Protein AF-A0A392QQ20-F1 (afdb_monomer_lite)

Secondary structure (DSSP, 8-state):
--GGGSEEEEEEEEP--GGG-EEEEEEEEEEE-STT-EEEEEEEEEEEP-----HHHHHHHH-TT--SEEEEEE---SS-HHHHHHHHHHHHTTTTTTEEEEEEETTEEEEEESSHHHHHHHHHHHHHHS--------------S--

Radius of gyration: 27.23 Å; chains: 1; bounding box: 50×36×75 Å

Sequence (147 aa):
MNINKVKLVNAEFIWTEPHSKRVKVKVSVQKEVYNGAILEQSYLVEYVQQDHMCESCSRVAANPDQWVAAVQLRQHVSHRRTFYYLEQLILRHGAAARAVRIKQMDHGIDFYFSNRSHGNKFVEFIGKVAPVKSRSDKQLVSHDSKS

InterPro domains:
  IPR007064 Nmd3, N-terminal [PF04981] (4-146)
  IPR039768 Ribosomal export protein Nmd3 [PTHR12746] (3-147)

Structure (mmCIF, N/CA/C/O backbone):
data_AF-A0A392QQ20-F1
#
_entry.id   AF-A0A392QQ20-F1
#
loop_
_atom_site.group_PDB
_atom_site.id
_atom_site.type_symbol
_atom_site.label_atom_id
_atom_site.label_alt_id
_atom_site.label_comp_id
_atom_site.label_asym_id
_atom_site.label_entity_id
_atom_site.label_seq_id
_atom_site.pdbx_PDB_ins_code
_atom_site.Cartn_x
_atom_site.Cartn_y
_atom_site.Cartn_z
_atom_site.occupancy
_atom_site.B_iso_or_equiv
_atom_site.auth_seq_id
_atom_site.auth_comp_id
_atom_site.auth_asym_id
_atom_site.auth_atom_id
_atom_site.pdbx_PDB_model_num
ATOM 1 N N . MET A 1 1 ? -10.522 -1.863 33.956 1.00 47.41 1 MET A N 1
ATOM 2 C CA . MET A 1 1 ? -11.517 -2.897 34.318 1.00 47.41 1 MET A CA 1
ATOM 3 C C . MET A 1 1 ? -10.992 -4.238 33.837 1.00 47.41 1 MET A C 1
ATOM 5 O O . MET A 1 1 ? -10.695 -4.360 32.659 1.00 47.41 1 MET A O 1
ATOM 9 N N . ASN A 1 2 ? -10.783 -5.202 34.733 1.00 47.47 2 ASN A N 1
ATOM 10 C CA . ASN A 1 2 ? -10.250 -6.512 34.357 1.00 47.47 2 ASN A CA 1
ATOM 11 C C . ASN A 1 2 ? -11.409 -7.377 33.818 1.00 47.47 2 ASN A C 1
ATOM 13 O O . ASN A 1 2 ? -12.138 -7.983 34.603 1.00 47.47 2 ASN A O 1
ATOM 17 N N . ILE A 1 3 ? -11.626 -7.353 32.496 1.00 61.50 3 ILE A N 1
ATOM 18 C CA . ILE A 1 3 ? -12.765 -7.992 31.797 1.00 61.50 3 ILE A CA 1
ATOM 19 C C . ILE A 1 3 ? -12.821 -9.509 32.044 1.00 61.50 3 ILE A C 1
ATOM 21 O O . ILE A 1 3 ? -13.896 -10.094 32.037 1.00 61.50 3 ILE A O 1
ATOM 25 N N . ASN A 1 4 ? -11.697 -10.134 32.400 1.00 64.69 4 ASN A N 1
ATOM 26 C CA . ASN A 1 4 ? -11.600 -11.579 32.634 1.00 64.69 4 ASN A CA 1
ATOM 27 C C . ASN A 1 4 ? -12.418 -12.108 33.832 1.00 64.69 4 ASN A C 1
ATOM 29 O O . ASN A 1 4 ? -12.460 -13.314 34.041 1.00 64.69 4 ASN A O 1
ATOM 33 N N . LYS A 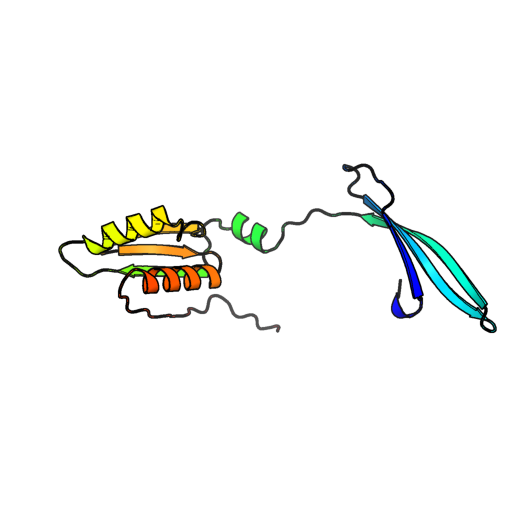1 5 ? -13.045 -11.241 34.641 1.00 74.88 5 LYS A N 1
ATOM 34 C CA . LYS A 1 5 ? -13.850 -11.639 35.815 1.00 74.88 5 LYS A CA 1
ATOM 35 C C . LYS A 1 5 ? -15.364 -11.507 35.619 1.00 74.88 5 LYS A C 1
ATOM 37 O O . LYS A 1 5 ? -16.107 -11.755 36.568 1.00 74.88 5 LYS A O 1
ATOM 42 N N . VAL A 1 6 ? -15.824 -11.041 34.457 1.00 80.62 6 VAL A N 1
ATOM 43 C CA . VAL A 1 6 ? -17.228 -10.663 34.242 1.00 80.62 6 VAL A CA 1
ATOM 44 C C . VAL A 1 6 ? -17.663 -11.075 32.839 1.00 80.62 6 VAL A C 1
ATOM 46 O O . VAL A 1 6 ? -16.911 -10.890 31.885 1.00 80.62 6 VAL A O 1
ATOM 49 N N . LYS A 1 7 ? -18.869 -11.630 32.695 1.00 85.69 7 LYS A N 1
ATOM 50 C CA . LYS A 1 7 ? -19.407 -12.016 31.388 1.00 85.69 7 LYS A CA 1
ATOM 51 C C . LYS A 1 7 ? -19.995 -10.782 30.711 1.00 85.69 7 LYS A C 1
ATOM 53 O O . LYS A 1 7 ? -20.881 -10.139 31.263 1.00 85.69 7 LYS A O 1
ATOM 58 N N . LEU A 1 8 ? -19.513 -10.438 29.523 1.00 87.94 8 LEU A N 1
ATOM 59 C CA . LEU A 1 8 ? -20.104 -9.369 28.719 1.00 87.94 8 LEU A CA 1
ATOM 60 C C . LEU A 1 8 ? -21.385 -9.888 28.050 1.00 87.94 8 LEU A C 1
ATOM 62 O O . LEU A 1 8 ? -21.355 -10.939 27.413 1.00 87.94 8 LEU A O 1
ATOM 66 N N . VAL A 1 9 ? -22.498 -9.176 28.225 1.00 90.44 9 VAL A N 1
ATOM 67 C CA . VAL A 1 9 ? -23.815 -9.552 27.677 1.00 90.44 9 VAL A CA 1
ATOM 68 C C . VAL A 1 9 ? -24.106 -8.773 26.411 1.00 90.44 9 VAL A C 1
ATOM 70 O O . VAL A 1 9 ? -24.499 -9.346 25.402 1.00 90.44 9 VAL A O 1
ATOM 73 N N . ASN A 1 10 ? -23.918 -7.457 26.483 1.00 90.56 10 ASN A N 1
ATOM 74 C CA . ASN A 1 10 ? -24.250 -6.542 25.407 1.00 90.56 10 ASN A CA 1
ATOM 75 C C . ASN A 1 10 ? -23.307 -5.334 25.439 1.00 90.56 10 ASN A C 1
ATOM 77 O O . ASN A 1 10 ? -22.819 -4.936 26.501 1.00 90.56 10 ASN A O 1
ATOM 81 N N . ALA A 1 11 ? -23.055 -4.757 24.271 1.00 93.06 11 ALA A N 1
ATOM 82 C CA . ALA A 1 11 ? -22.322 -3.516 24.107 1.00 93.06 11 ALA A CA 1
ATOM 83 C C . ALA A 1 11 ? -22.957 -2.713 22.969 1.00 93.06 11 ALA A C 1
ATOM 85 O O . ALA A 1 11 ? -22.975 -3.157 21.823 1.00 93.06 11 ALA A O 1
ATOM 86 N N . GLU A 1 12 ? -23.455 -1.522 23.287 1.00 94.25 12 GLU A N 1
ATOM 87 C CA . GLU A 1 12 ? -24.149 -0.653 22.338 1.00 94.25 12 GLU A CA 1
ATOM 88 C C . GLU A 1 12 ? -23.473 0.714 22.282 1.00 94.25 12 GLU A C 1
ATOM 90 O O . GLU A 1 12 ? -23.109 1.295 23.309 1.00 94.25 12 GLU A O 1
ATOM 95 N N . PHE A 1 13 ? -23.319 1.248 21.072 1.00 94.56 13 PHE A N 1
ATOM 96 C CA . PHE A 1 13 ? -22.864 2.619 20.888 1.00 94.56 13 PHE A CA 1
ATOM 97 C C . PHE A 1 13 ? -24.006 3.580 21.196 1.00 94.56 13 PHE A C 1
ATOM 99 O O . PHE A 1 13 ? -25.099 3.470 20.644 1.00 94.56 13 PHE A O 1
ATOM 106 N N . ILE A 1 14 ? -23.732 4.548 22.063 1.00 94.12 14 ILE A N 1
ATOM 107 C CA . ILE A 1 14 ? -24.626 5.678 22.287 1.00 94.12 14 ILE A CA 1
ATOM 108 C C . ILE A 1 14 ? -24.194 6.779 21.329 1.00 94.12 14 ILE A C 1
ATOM 110 O O . ILE A 1 14 ? -23.006 7.095 21.250 1.00 94.12 14 ILE A O 1
ATOM 114 N N . TRP A 1 15 ? -25.159 7.372 20.624 1.00 93.25 15 TRP A N 1
ATOM 115 C CA . TRP A 1 15 ? -24.886 8.504 19.749 1.00 93.25 15 TRP A CA 1
ATOM 116 C C . TRP A 1 15 ? -24.181 9.622 20.526 1.00 93.25 15 TRP A C 1
ATOM 118 O O . TRP A 1 15 ? -24.626 10.056 21.593 1.00 93.25 15 TRP A O 1
ATOM 128 N N . THR A 1 16 ? -23.059 10.071 19.982 1.00 92.00 16 THR A N 1
ATOM 129 C CA . THR A 1 16 ? -22.303 11.224 20.451 1.00 92.00 16 THR A CA 1
ATOM 130 C C . THR A 1 16 ? -22.114 12.191 19.296 1.00 92.00 16 THR A C 1
ATOM 132 O O . THR A 1 16 ? -22.076 11.796 18.131 1.00 92.00 16 THR A O 1
ATOM 135 N N . GLU A 1 17 ? -21.987 13.474 19.621 1.00 90.50 17 GLU A N 1
ATOM 136 C CA . GLU A 1 17 ? -21.719 14.512 18.631 1.00 90.50 17 GLU A CA 1
ATOM 137 C C . GLU A 1 17 ? -20.400 14.204 17.885 1.00 90.50 17 GLU A C 1
ATOM 139 O O . GLU A 1 17 ? -19.373 14.026 18.556 1.00 90.50 17 GLU A O 1
ATOM 144 N N . PRO A 1 18 ? -20.363 14.185 16.537 1.00 83.69 18 PRO A N 1
ATOM 145 C CA . PRO A 1 18 ? -19.172 13.810 15.761 1.00 83.69 18 PRO A CA 1
ATOM 146 C C . PRO A 1 18 ? -17.903 14.606 16.103 1.00 83.69 18 PRO A C 1
ATOM 148 O O . PRO A 1 18 ? -16.795 14.076 16.064 1.00 83.69 18 PRO A O 1
ATOM 151 N N . HIS A 1 19 ? -18.054 15.872 16.497 1.00 87.06 19 HIS A N 1
ATOM 152 C CA . HIS A 1 19 ? -16.939 16.770 16.818 1.00 87.06 19 HIS A CA 1
ATOM 153 C C . HIS A 1 19 ? -16.439 16.646 18.263 1.00 87.06 19 HIS A C 1
ATOM 155 O O . HIS A 1 19 ? -15.415 17.228 18.616 1.00 87.06 19 HIS A O 1
ATOM 161 N N . SER A 1 20 ? -17.137 15.888 19.112 1.00 89.12 20 SER A N 1
ATOM 162 C CA . SER A 1 20 ? -16.797 15.766 20.535 1.00 89.12 20 SER A CA 1
ATOM 163 C C . SER A 1 20 ? -15.524 14.958 20.798 1.00 89.12 20 SER A C 1
ATOM 165 O O . SER A 1 20 ? -15.017 14.989 21.921 1.00 89.12 20 SER A O 1
ATOM 167 N N . LYS A 1 21 ? -15.020 14.226 19.787 1.00 90.50 21 LYS A N 1
ATOM 168 C CA . LYS A 1 21 ? -13.920 13.249 19.906 1.00 90.50 21 LYS A CA 1
ATOM 169 C C . LYS A 1 21 ? -14.129 12.280 21.075 1.00 90.50 21 LYS A C 1
ATOM 171 O O . LYS A 1 21 ? -13.181 11.858 21.735 1.00 90.50 21 LYS A O 1
ATOM 176 N N . ARG A 1 22 ? -15.389 11.959 21.368 1.00 92.62 22 ARG A N 1
ATOM 177 C CA . ARG A 1 22 ? -15.799 11.086 22.466 1.00 92.62 22 ARG A CA 1
ATOM 178 C C . ARG A 1 22 ? -16.702 9.999 21.916 1.00 92.62 22 ARG A C 1
ATOM 180 O O . ARG A 1 22 ? -17.675 10.286 21.223 1.00 92.62 22 ARG A O 1
ATOM 187 N N . VAL A 1 23 ? -16.396 8.755 22.254 1.00 94.00 23 VAL A N 1
ATOM 188 C CA . VAL A 1 23 ? -17.216 7.592 21.909 1.00 94.00 23 VAL A CA 1
ATOM 189 C C . VAL A 1 23 ? -17.789 7.037 23.203 1.00 94.00 23 VAL A C 1
ATOM 191 O O . VAL A 1 23 ? -17.041 6.623 24.088 1.00 94.00 23 VAL A O 1
ATOM 194 N N . LYS A 1 24 ? -19.117 7.052 23.333 1.00 94.62 24 LYS A N 1
ATOM 195 C CA . LYS A 1 24 ? -19.809 6.493 24.497 1.00 94.62 24 LYS A CA 1
ATOM 196 C C . LYS A 1 24 ? -20.316 5.098 24.161 1.00 94.62 24 LYS A C 1
ATOM 198 O O . LYS A 1 24 ? -21.032 4.913 23.180 1.00 94.62 24 LYS A O 1
ATOM 203 N N . VAL A 1 25 ? -19.960 4.127 24.992 1.00 95.00 25 VAL A N 1
ATOM 204 C CA . VAL A 1 25 ? -20.395 2.735 24.860 1.00 95.00 25 VAL A CA 1
ATOM 205 C C . VAL A 1 25 ? -21.141 2.339 26.123 1.00 95.00 25 VAL A C 1
ATOM 207 O O . VAL A 1 25 ? -20.604 2.431 27.228 1.00 95.00 25 VAL A O 1
ATOM 210 N N . LYS A 1 26 ? -22.385 1.892 25.966 1.00 94.94 26 LYS A N 1
ATOM 211 C CA . LYS A 1 26 ? -23.141 1.249 27.036 1.00 94.94 26 LYS A CA 1
ATOM 212 C C . LYS A 1 26 ? -22.768 -0.224 27.056 1.00 94.94 26 LYS A C 1
ATOM 214 O O . LYS A 1 26 ? -23.083 -0.950 26.120 1.00 94.94 26 LYS A O 1
ATOM 219 N N . VAL A 1 27 ? -22.096 -0.656 28.112 1.00 93.19 27 VAL A N 1
ATOM 220 C CA . VAL A 1 27 ? -21.677 -2.046 28.294 1.00 93.19 27 VAL A CA 1
ATOM 221 C C . VAL A 1 27 ? -22.534 -2.679 29.380 1.00 93.19 27 VAL A C 1
ATOM 223 O O . VAL A 1 27 ? -22.535 -2.208 30.516 1.00 93.19 27 VAL A O 1
ATOM 226 N N . SER A 1 28 ? -23.245 -3.750 29.041 1.00 92.25 28 SER A N 1
ATOM 227 C CA . SER A 1 28 ? -23.999 -4.571 29.989 1.00 92.25 28 SER A CA 1
ATOM 228 C C . SER A 1 28 ? -23.187 -5.810 30.347 1.00 92.25 28 SER A C 1
ATOM 230 O O . SER A 1 28 ? -22.795 -6.590 29.474 1.00 92.25 28 SER A O 1
ATOM 232 N N . VAL A 1 29 ? -22.916 -5.983 31.637 1.00 91.19 29 VAL A N 1
ATOM 233 C CA . VAL A 1 29 ? -22.119 -7.086 32.174 1.00 91.19 29 VAL A CA 1
ATOM 234 C C . VAL A 1 29 ? -22.939 -7.917 33.151 1.00 91.19 29 VAL A C 1
ATOM 236 O O . VAL A 1 29 ? -23.697 -7.379 33.953 1.00 91.19 29 VAL A O 1
ATOM 239 N N . GLN A 1 30 ? -22.753 -9.231 33.096 1.00 89.00 30 GLN A N 1
ATOM 240 C CA . GLN A 1 30 ? -23.325 -10.206 34.012 1.00 89.00 30 GLN A CA 1
ATOM 241 C C . GLN A 1 30 ? -22.234 -10.781 34.909 1.00 89.00 30 GLN A C 1
ATOM 243 O O . GLN A 1 30 ? -21.188 -11.241 34.437 1.00 89.00 30 GLN A O 1
ATOM 248 N N . LYS A 1 31 ? -22.496 -10.794 36.214 1.00 86.50 31 LYS A N 1
ATOM 249 C CA . LYS A 1 31 ? -21.639 -11.448 37.199 1.00 86.50 31 LYS A CA 1
ATOM 250 C C . LYS A 1 31 ? -22.470 -12.330 38.116 1.00 86.50 31 LYS A C 1
ATOM 252 O O . LYS A 1 31 ? -23.512 -11.908 38.607 1.00 86.50 31 LYS A O 1
ATOM 257 N N . GLU A 1 32 ? -21.974 -13.531 38.376 1.00 82.75 32 GLU A N 1
ATOM 258 C CA . GLU A 1 32 ? -22.494 -14.363 39.454 1.00 82.75 32 GLU A CA 1
ATOM 259 C C . GLU A 1 32 ? -22.022 -13.795 40.796 1.00 82.75 32 GLU A C 1
ATOM 261 O O . GLU A 1 32 ? -20.835 -13.492 40.969 1.00 82.75 32 GLU A O 1
ATOM 266 N N . VAL A 1 33 ? -22.960 -13.571 41.716 1.00 81.88 33 VAL A N 1
ATOM 267 C CA . VAL A 1 33 ? -22.678 -12.860 42.970 1.00 81.88 33 VAL A CA 1
ATOM 268 C C . VAL A 1 33 ? -22.635 -13.823 44.153 1.00 81.88 33 VAL A C 1
ATOM 270 O O . VAL A 1 33 ? -21.570 -14.032 44.728 1.00 81.88 33 VAL A O 1
ATOM 273 N N . TYR A 1 34 ? -23.777 -14.404 44.525 1.00 77.06 34 TYR A N 1
ATOM 274 C CA . TYR A 1 34 ? -23.905 -15.305 45.670 1.00 77.06 34 TYR A CA 1
ATOM 275 C C . TYR A 1 34 ? -24.995 -16.347 45.390 1.00 77.06 34 TYR A C 1
ATOM 277 O O . TYR A 1 34 ? -26.037 -16.000 44.837 1.00 77.06 34 TYR A O 1
ATOM 285 N N . ASN A 1 35 ? -24.757 -17.611 45.757 1.00 75.25 35 ASN A N 1
ATOM 286 C CA . ASN A 1 35 ? -25.696 -18.734 45.597 1.00 75.25 35 ASN A CA 1
ATOM 287 C C . ASN A 1 35 ? -26.317 -18.879 44.188 1.00 75.25 35 ASN A C 1
ATOM 289 O O . ASN A 1 35 ? -27.518 -19.109 44.067 1.00 75.25 35 ASN A O 1
ATOM 293 N N . GLY A 1 36 ? -25.535 -18.720 43.113 1.00 76.00 36 GLY A N 1
ATOM 294 C CA . GLY A 1 36 ? -26.046 -18.872 41.742 1.00 76.00 36 GLY A CA 1
ATOM 295 C C . GLY A 1 36 ? -26.867 -17.691 41.212 1.00 76.00 36 GLY A C 1
ATOM 296 O O . GLY A 1 36 ? -27.344 -17.743 40.080 1.00 76.00 36 GLY A O 1
ATOM 297 N N . ALA A 1 37 ? -27.035 -16.610 41.986 1.00 81.00 37 ALA A N 1
ATOM 298 C CA . ALA A 1 37 ? -27.719 -15.410 41.515 1.00 81.00 37 ALA A CA 1
ATOM 299 C C . ALA A 1 37 ? -26.849 -14.650 40.498 1.00 81.00 37 ALA A C 1
ATOM 301 O O . ALA A 1 37 ? -25.743 -14.196 40.816 1.00 81.00 37 ALA A O 1
ATOM 302 N N . ILE A 1 38 ? -27.370 -14.498 39.278 1.00 84.25 38 ILE A N 1
ATOM 303 C CA . ILE A 1 38 ? -26.739 -13.754 38.183 1.00 84.25 38 ILE A CA 1
ATOM 304 C C . ILE A 1 38 ? -27.266 -12.320 38.212 1.00 84.25 38 ILE A C 1
ATOM 306 O O . ILE A 1 38 ? -28.469 -12.096 38.090 1.00 84.25 38 ILE A O 1
ATOM 310 N N . LEU A 1 39 ? -26.365 -11.350 38.357 1.00 86.75 39 LEU A N 1
ATOM 311 C CA . LEU A 1 39 ? -26.702 -9.931 38.353 1.00 86.75 39 LEU A CA 1
ATOM 312 C C . LEU A 1 39 ? -26.206 -9.281 37.065 1.00 86.75 39 LEU A C 1
ATOM 314 O O . LEU A 1 39 ? -25.029 -9.401 36.722 1.00 86.75 39 LEU A O 1
ATOM 318 N N . GLU A 1 40 ? -27.106 -8.582 36.375 1.00 88.56 40 GLU A N 1
ATOM 319 C CA . GLU A 1 40 ? -26.802 -7.802 35.177 1.00 88.56 40 GLU A CA 1
ATOM 320 C C . GLU A 1 40 ? -26.770 -6.303 35.497 1.00 88.56 40 GLU A C 1
ATOM 322 O O . GLU A 1 40 ? -27.696 -5.763 36.102 1.00 88.56 40 GLU A O 1
ATOM 327 N N . GLN A 1 41 ? -25.695 -5.626 35.095 1.00 88.25 41 GLN A N 1
ATOM 328 C CA . GLN A 1 41 ? -25.500 -4.189 35.279 1.00 88.25 41 GLN A CA 1
ATOM 329 C C . GLN A 1 41 ? -25.032 -3.534 33.985 1.00 88.25 41 GLN A C 1
ATOM 331 O O . GLN A 1 41 ? -24.112 -4.019 33.328 1.00 88.25 41 GLN A O 1
ATOM 336 N N . SER A 1 42 ? -25.635 -2.393 33.652 1.00 90.94 42 SER A N 1
ATOM 337 C CA . SER A 1 42 ? -25.201 -1.551 32.539 1.00 90.94 42 SER A CA 1
ATOM 338 C C . SER A 1 42 ? -24.346 -0.390 33.032 1.00 90.94 42 SER A C 1
ATOM 340 O O . SER A 1 42 ? -24.754 0.362 33.915 1.00 90.94 42 SER A O 1
ATOM 342 N N . TYR A 1 43 ? -23.196 -0.197 32.396 1.00 90.56 43 TYR A N 1
ATOM 343 C CA . TYR A 1 43 ? -22.289 0.920 32.628 1.00 90.56 43 TYR A CA 1
ATOM 344 C C . TYR A 1 43 ? -22.112 1.734 31.355 1.00 90.56 43 TYR A C 1
ATOM 346 O O . TYR A 1 43 ? -22.057 1.182 30.257 1.00 90.56 43 TYR A O 1
ATOM 354 N N . LEU A 1 44 ? -21.981 3.050 31.503 1.00 91.56 44 LEU A N 1
ATOM 355 C CA . LEU A 1 44 ? -21.624 3.936 30.404 1.00 91.56 44 LEU A CA 1
ATOM 356 C C . LEU A 1 44 ? -20.118 4.196 30.460 1.00 91.56 44 LEU A C 1
ATOM 358 O O . LEU A 1 44 ? -19.623 4.808 31.404 1.00 91.56 44 LEU A O 1
ATOM 362 N N . VAL A 1 45 ? -19.397 3.706 29.456 1.00 92.75 45 VAL A N 1
ATOM 363 C CA . VAL A 1 45 ? -17.959 3.920 29.289 1.00 92.75 45 VAL A CA 1
ATOM 364 C C . VAL A 1 45 ? -17.755 5.022 28.261 1.00 92.75 45 VAL A C 1
ATOM 366 O O . VAL A 1 45 ? -18.299 4.962 27.160 1.00 92.75 45 VAL A O 1
ATOM 369 N N . GLU A 1 46 ? -16.970 6.030 28.619 1.00 92.44 46 GLU A N 1
ATOM 370 C CA . GLU A 1 46 ? -16.595 7.114 27.719 1.00 92.44 46 GLU A CA 1
ATOM 371 C C . GLU A 1 46 ? -15.138 6.951 27.284 1.00 92.44 46 GLU A C 1
ATOM 373 O O . GLU A 1 46 ? -14.224 6.952 28.107 1.00 92.44 46 GLU A O 1
ATOM 378 N N . TYR A 1 47 ? -14.930 6.820 25.977 1.00 92.75 47 TYR A N 1
ATOM 379 C CA . TYR A 1 47 ? -13.615 6.807 25.354 1.00 92.75 47 TYR A CA 1
ATOM 380 C C . TYR A 1 47 ? -13.309 8.184 24.778 1.00 92.75 47 TYR A C 1
ATOM 382 O O . TYR A 1 47 ? -14.124 8.748 24.048 1.00 92.75 47 TYR A O 1
ATOM 390 N N . VAL A 1 48 ? -12.121 8.707 25.076 1.00 92.44 48 VAL A N 1
ATOM 391 C CA . VAL A 1 48 ? -11.608 9.945 24.480 1.00 92.44 48 VAL A CA 1
ATOM 392 C C . VAL A 1 48 ? -10.705 9.576 23.312 1.00 92.44 48 VAL A C 1
ATOM 394 O O . VAL A 1 48 ? -9.729 8.846 23.481 1.00 92.44 48 VAL A O 1
ATOM 397 N N . GLN A 1 49 ? -11.031 10.080 22.128 1.00 91.94 49 GLN A N 1
ATOM 398 C CA . GLN A 1 49 ? -10.219 9.917 20.935 1.00 91.94 49 GLN A CA 1
ATOM 399 C C . GLN A 1 49 ? -9.124 10.986 20.912 1.00 91.94 49 GLN A C 1
ATOM 401 O O . GLN A 1 49 ? -9.399 12.185 20.985 1.00 91.94 49 GLN A O 1
ATOM 406 N N . GLN A 1 50 ? -7.876 10.539 20.789 1.00 90.94 50 GLN A N 1
ATOM 407 C CA . GLN A 1 50 ? -6.718 11.397 20.565 1.00 90.94 50 GLN A CA 1
ATOM 408 C C . GLN A 1 50 ? -6.194 11.167 19.152 1.00 90.94 50 GLN A C 1
ATOM 410 O O . GLN A 1 50 ? -5.987 10.026 18.736 1.00 90.94 50 GLN A O 1
ATOM 415 N N . ASP A 1 51 ? -5.985 12.256 18.419 1.00 89.62 51 ASP A N 1
ATOM 416 C CA . ASP A 1 51 ? -5.432 12.181 17.074 1.00 89.62 51 ASP A CA 1
ATOM 417 C C . ASP A 1 51 ? -3.919 12.009 17.164 1.00 89.62 51 ASP A C 1
ATOM 419 O O . ASP A 1 51 ? -3.213 12.829 17.751 1.00 89.62 51 ASP A O 1
ATOM 423 N N . HIS A 1 52 ? -3.420 10.946 16.547 1.00 88.94 52 HIS A N 1
ATOM 424 C CA . HIS A 1 52 ? -1.996 10.685 16.415 1.00 88.94 52 HIS A CA 1
ATOM 425 C C . HIS A 1 52 ? -1.679 10.330 14.967 1.00 88.94 52 HIS A C 1
ATOM 427 O O . HIS A 1 52 ? -2.466 9.670 14.285 1.00 88.94 52 HIS A O 1
ATOM 433 N N . MET A 1 53 ? -0.502 10.741 14.494 1.00 88.62 53 MET A N 1
ATOM 434 C CA . MET A 1 53 ? 0.012 10.230 13.228 1.00 88.62 53 MET A CA 1
ATOM 435 C C . MET A 1 53 ? 0.432 8.777 13.417 1.00 88.62 53 MET A C 1
ATOM 437 O O . MET A 1 53 ? 1.208 8.464 14.320 1.00 88.62 53 MET A O 1
ATOM 441 N N . CYS A 1 54 ? -0.031 7.893 12.538 1.00 87.38 54 CYS A N 1
ATOM 442 C CA . CYS A 1 54 ? 0.530 6.552 12.484 1.00 87.38 54 CYS A CA 1
ATOM 443 C C . CYS A 1 54 ? 1.992 6.609 12.013 1.00 87.38 54 CYS A C 1
ATOM 445 O O . CYS A 1 54 ? 2.408 7.534 11.306 1.00 87.38 54 CYS A O 1
ATOM 447 N N . GLU A 1 55 ? 2.774 5.598 12.382 1.00 81.06 55 GLU A N 1
ATOM 448 C CA . GLU A 1 55 ? 4.209 5.549 12.094 1.00 81.06 55 GLU A CA 1
ATOM 449 C C . GLU A 1 55 ? 4.512 5.664 10.590 1.00 81.06 55 GLU A C 1
ATOM 451 O O . GLU A 1 55 ? 5.436 6.370 10.187 1.00 81.06 55 GLU A O 1
ATOM 456 N N . SER A 1 56 ? 3.685 5.051 9.734 1.00 77.38 56 SER A N 1
ATOM 457 C CA . SER A 1 56 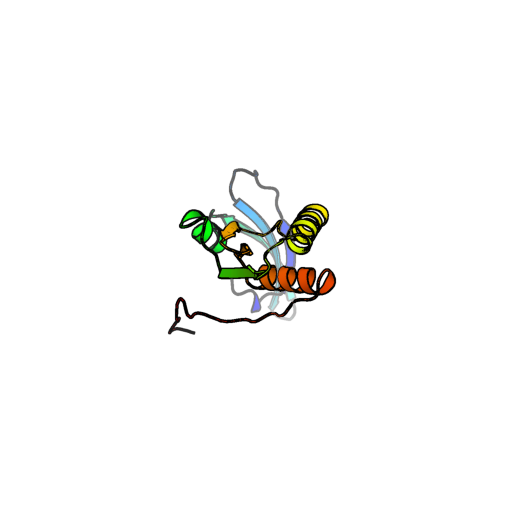? 3.831 5.154 8.279 1.00 77.38 56 SER A CA 1
ATOM 458 C C . SER A 1 56 ? 3.630 6.581 7.765 1.00 77.38 56 SER A C 1
ATOM 460 O O . SER A 1 56 ? 4.412 7.034 6.934 1.00 77.38 56 SER A O 1
ATOM 462 N N . CYS A 1 57 ? 2.621 7.303 8.266 1.00 81.81 57 CYS A N 1
ATOM 463 C CA . CYS A 1 57 ? 2.375 8.693 7.873 1.00 81.81 57 CYS A CA 1
ATOM 464 C C . CYS A 1 57 ? 3.458 9.627 8.417 1.00 81.81 57 CYS A C 1
ATOM 466 O O . CYS A 1 57 ? 3.900 10.517 7.699 1.00 81.81 57 CYS A O 1
ATOM 468 N N . SER A 1 58 ? 3.939 9.382 9.639 1.00 83.62 58 SER A N 1
ATOM 469 C CA . SER A 1 58 ? 5.056 10.129 10.224 1.00 83.62 58 SER A CA 1
ATOM 470 C C . SER A 1 58 ? 6.331 9.996 9.383 1.00 83.62 58 SER A C 1
ATOM 472 O O . SER A 1 58 ? 6.979 10.991 9.068 1.00 83.62 58 SER A O 1
ATOM 474 N N . ARG A 1 59 ? 6.651 8.780 8.921 1.00 75.19 59 ARG A N 1
ATOM 475 C CA . ARG A 1 59 ? 7.803 8.534 8.036 1.00 75.19 59 ARG A CA 1
ATOM 476 C C . ARG A 1 59 ? 7.679 9.249 6.692 1.00 75.19 59 ARG A C 1
ATOM 478 O O . ARG A 1 59 ? 8.647 9.855 6.248 1.00 75.19 59 ARG A O 1
ATOM 485 N N . VAL A 1 60 ? 6.496 9.219 6.074 1.00 76.81 60 VAL A N 1
ATOM 486 C CA . VAL A 1 60 ? 6.237 9.942 4.815 1.00 76.81 60 VAL A CA 1
ATOM 487 C C . VAL A 1 60 ? 6.316 11.457 5.018 1.00 76.81 60 VAL A C 1
ATOM 489 O O . VAL A 1 60 ? 6.872 12.147 4.172 1.00 76.81 60 VAL A O 1
ATOM 492 N N . ALA A 1 61 ? 5.815 11.982 6.139 1.00 78.12 61 ALA A N 1
ATOM 493 C CA . ALA A 1 61 ? 5.914 13.403 6.465 1.00 78.12 61 ALA A CA 1
ATOM 494 C C . ALA A 1 61 ? 7.366 13.846 6.718 1.00 78.12 61 ALA A C 1
ATOM 496 O O . ALA A 1 61 ? 7.744 14.947 6.329 1.00 78.12 61 ALA A O 1
ATOM 497 N N . ALA A 1 62 ? 8.186 12.990 7.339 1.00 80.25 62 ALA A N 1
ATOM 498 C CA . ALA A 1 62 ? 9.601 13.262 7.576 1.00 80.25 62 ALA A CA 1
ATOM 499 C C . ALA A 1 62 ? 10.431 13.220 6.284 1.00 80.25 62 ALA A C 1
ATOM 501 O O . ALA A 1 62 ? 11.292 14.071 6.082 1.00 80.25 62 ALA A O 1
ATOM 502 N N . ASN A 1 63 ? 10.189 12.232 5.417 1.00 79.81 63 ASN A N 1
ATOM 503 C CA . ASN A 1 63 ? 10.814 12.137 4.102 1.00 79.81 63 ASN A CA 1
ATOM 504 C C . ASN A 1 63 ? 9.848 11.494 3.093 1.00 79.81 63 ASN A C 1
ATOM 506 O O . ASN A 1 63 ? 9.744 10.264 3.045 1.00 79.81 63 ASN A O 1
ATOM 510 N N . PRO A 1 64 ? 9.187 12.289 2.230 1.00 71.06 64 PRO A N 1
ATOM 511 C CA . PRO A 1 64 ? 8.220 11.763 1.263 1.00 71.06 64 PRO A CA 1
ATOM 512 C C . PRO A 1 64 ? 8.878 10.867 0.205 1.00 71.06 64 PRO A C 1
ATOM 514 O O . PRO A 1 64 ? 8.254 9.946 -0.313 1.00 71.06 64 PRO A O 1
ATOM 517 N N . ASP A 1 65 ? 10.170 11.081 -0.042 1.00 69.62 65 ASP A N 1
ATOM 518 C CA . ASP A 1 65 ? 10.998 10.305 -0.966 1.00 69.62 65 ASP A CA 1
ATOM 519 C C . ASP A 1 65 ? 11.602 9.033 -0.346 1.00 69.62 65 ASP A C 1
ATOM 521 O O . ASP A 1 65 ? 12.409 8.344 -0.986 1.00 69.62 65 ASP A O 1
ATOM 525 N N . GLN A 1 66 ? 11.256 8.709 0.905 1.00 82.50 66 GLN A N 1
ATOM 526 C CA . GLN A 1 66 ? 11.759 7.506 1.551 1.00 82.50 66 GLN A CA 1
ATOM 527 C C . GLN A 1 66 ? 11.210 6.255 0.852 1.00 82.50 66 GLN A C 1
ATOM 529 O O . GLN A 1 66 ? 10.004 6.032 0.746 1.00 82.50 66 GLN A O 1
ATOM 534 N N . TRP A 1 67 ? 12.120 5.385 0.425 1.00 88.00 67 TRP A N 1
ATOM 535 C CA . TRP A 1 67 ? 11.802 4.105 -0.195 1.00 88.00 67 TRP A CA 1
ATOM 536 C C . TRP A 1 67 ? 12.421 2.957 0.601 1.00 88.00 67 TRP A C 1
ATOM 538 O O . TRP A 1 67 ? 13.430 3.121 1.284 1.00 88.00 67 TRP A O 1
ATOM 548 N N . VAL A 1 68 ? 11.791 1.787 0.520 1.00 88.69 68 VAL A N 1
ATOM 549 C CA . VAL A 1 68 ? 12.257 0.548 1.170 1.00 88.69 68 VAL A CA 1
ATOM 550 C C . VAL A 1 68 ? 12.739 -0.460 0.132 1.00 88.69 68 VAL A C 1
ATOM 552 O O . VAL A 1 68 ? 13.634 -1.255 0.404 1.00 88.69 68 VAL A O 1
ATOM 555 N N . ALA A 1 69 ? 12.162 -0.433 -1.070 1.00 92.19 69 ALA A N 1
ATOM 556 C CA . ALA A 1 69 ? 12.584 -1.272 -2.181 1.00 92.19 69 ALA A CA 1
ATOM 557 C C . ALA A 1 69 ? 12.765 -0.438 -3.449 1.00 92.19 69 ALA A C 1
ATOM 559 O O . ALA A 1 69 ? 11.978 0.466 -3.722 1.00 92.19 69 ALA A O 1
ATOM 560 N N . ALA A 1 70 ? 13.781 -0.777 -4.235 1.00 94.25 70 ALA A N 1
ATOM 561 C CA . ALA A 1 70 ? 14.006 -0.225 -5.560 1.00 94.25 70 ALA A CA 1
ATOM 562 C C . ALA A 1 70 ? 14.057 -1.375 -6.569 1.00 94.25 70 ALA A C 1
ATOM 564 O O . ALA A 1 70 ? 14.704 -2.393 -6.321 1.00 94.25 70 ALA A O 1
ATOM 565 N N . VAL A 1 71 ? 13.361 -1.222 -7.692 1.00 95.38 71 VAL A N 1
ATOM 566 C CA . VAL A 1 71 ? 13.414 -2.148 -8.825 1.00 95.3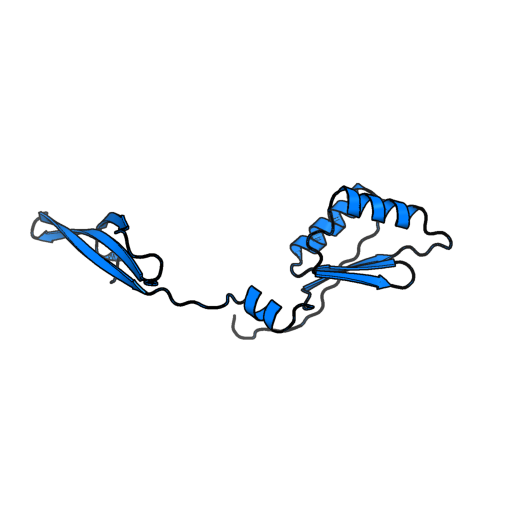8 71 VAL A CA 1
ATOM 567 C C . VAL A 1 71 ? 14.110 -1.437 -9.971 1.00 95.38 71 VAL A C 1
ATOM 569 O O . VAL A 1 71 ? 13.613 -0.435 -10.482 1.00 95.38 71 VAL A O 1
ATOM 572 N N . GLN A 1 72 ? 15.267 -1.963 -10.360 1.00 94.75 72 GLN A N 1
ATOM 573 C CA . GLN A 1 72 ? 16.105 -1.395 -11.408 1.00 94.75 72 GLN A CA 1
ATOM 574 C C . GLN A 1 72 ? 15.901 -2.188 -12.693 1.00 94.75 72 GLN A C 1
ATOM 576 O O . GLN A 1 72 ? 16.338 -3.332 -12.810 1.00 94.75 72 GLN A O 1
ATOM 581 N N . LEU A 1 73 ? 15.216 -1.587 -13.661 1.00 94.25 73 LEU A N 1
ATOM 582 C CA . LEU A 1 73 ? 15.002 -2.184 -14.970 1.00 94.25 73 LEU A CA 1
ATOM 583 C C . LEU A 1 73 ? 16.099 -1.694 -15.915 1.00 94.25 73 LEU A C 1
ATOM 585 O O . LEU A 1 73 ? 16.279 -0.485 -16.069 1.00 94.25 73 LEU A O 1
ATOM 589 N N . ARG A 1 74 ? 16.848 -2.612 -16.530 1.00 93.06 74 ARG A N 1
ATOM 590 C CA . ARG A 1 74 ? 17.969 -2.295 -17.430 1.00 93.06 74 ARG A CA 1
ATOM 591 C C . ARG A 1 74 ? 17.889 -3.106 -18.713 1.00 93.06 74 ARG A C 1
ATOM 593 O O . ARG A 1 74 ? 17.592 -4.297 -18.675 1.00 93.06 74 ARG A O 1
ATOM 600 N N . GLN A 1 75 ? 18.204 -2.461 -19.832 1.00 92.44 75 GLN A N 1
ATOM 601 C CA . GLN A 1 75 ? 18.368 -3.114 -21.126 1.00 92.44 75 GLN A CA 1
ATOM 602 C C . GLN A 1 75 ? 19.629 -2.584 -21.822 1.00 92.44 75 GLN A C 1
ATOM 604 O O . GLN A 1 75 ? 19.654 -1.459 -22.319 1.00 92.44 75 GLN A O 1
ATOM 609 N N . HIS A 1 76 ? 20.664 -3.421 -21.900 1.00 90.44 76 HIS A N 1
ATOM 610 C CA . HIS A 1 76 ? 21.926 -3.099 -22.571 1.00 90.44 76 HIS A CA 1
ATOM 611 C C . HIS A 1 76 ? 21.835 -3.389 -24.073 1.00 90.44 76 HIS A C 1
ATOM 613 O O . HIS A 1 76 ? 22.263 -4.443 -24.535 1.00 90.44 76 HIS A O 1
ATOM 619 N N . VAL A 1 77 ? 21.220 -2.482 -24.832 1.00 88.50 77 VAL A N 1
ATOM 620 C CA . VAL A 1 77 ? 21.084 -2.591 -26.295 1.00 88.50 77 VAL A CA 1
ATOM 621 C C . VAL A 1 77 ? 21.194 -1.201 -26.925 1.00 88.50 77 VAL A C 1
ATOM 623 O O . VAL A 1 77 ? 20.806 -0.210 -26.308 1.00 88.50 77 VAL A O 1
ATOM 626 N N . SER A 1 78 ? 21.688 -1.128 -28.165 1.00 85.00 78 SER A N 1
ATOM 627 C CA . SER A 1 78 ? 21.757 0.112 -28.955 1.00 85.00 78 SER A CA 1
ATOM 628 C C . SER A 1 78 ? 20.376 0.711 -29.253 1.00 85.00 78 SER A C 1
ATOM 630 O O . SER A 1 78 ? 20.208 1.926 -29.214 1.00 85.00 78 SER A O 1
ATOM 632 N N . HIS A 1 79 ? 19.367 -0.130 -29.503 1.00 86.88 79 HIS A N 1
ATOM 633 C CA . HIS A 1 79 ? 17.992 0.288 -29.763 1.00 86.88 79 HIS A CA 1
ATOM 634 C C . HIS A 1 79 ? 17.002 -0.262 -28.720 1.00 86.88 79 HIS A C 1
ATOM 636 O O . HIS A 1 79 ? 16.864 -1.469 -28.528 1.00 86.88 79 HIS A O 1
ATOM 642 N N . ARG A 1 80 ? 16.236 0.632 -28.084 1.00 85.75 80 ARG A N 1
ATOM 643 C CA . ARG A 1 80 ? 15.373 0.354 -26.917 1.00 85.75 80 ARG A CA 1
ATOM 644 C C . ARG A 1 80 ? 13.920 -0.015 -27.270 1.00 85.75 80 ARG A C 1
ATOM 646 O O . ARG A 1 80 ? 12.998 0.321 -26.535 1.00 85.75 80 ARG A O 1
ATOM 653 N N . ARG A 1 81 ? 13.681 -0.721 -28.386 1.00 89.44 81 ARG A N 1
ATOM 654 C CA . ARG A 1 81 ? 12.310 -1.019 -28.880 1.00 89.44 81 ARG A CA 1
ATOM 655 C C . ARG A 1 81 ? 11.455 -1.760 -27.852 1.00 89.44 81 ARG A C 1
ATOM 657 O O . ARG A 1 81 ? 10.324 -1.370 -27.587 1.00 89.44 81 ARG A O 1
ATOM 664 N N . THR A 1 82 ? 11.997 -2.837 -27.291 1.00 89.06 82 THR A N 1
ATOM 665 C CA . THR A 1 82 ? 11.309 -3.664 -26.289 1.00 89.06 82 THR A CA 1
ATOM 666 C C . THR A 1 82 ? 11.110 -2.910 -24.980 1.00 89.06 82 THR A C 1
ATOM 668 O O . THR A 1 82 ? 10.097 -3.111 -24.321 1.00 89.06 82 THR A O 1
ATOM 671 N N . PHE A 1 83 ? 12.030 -2.006 -24.632 1.00 90.56 83 PHE A N 1
ATOM 672 C CA . PHE A 1 83 ? 11.900 -1.150 -23.457 1.00 90.56 83 PHE A CA 1
ATOM 673 C C . PHE A 1 83 ? 10.715 -0.186 -23.584 1.00 90.56 83 PHE A C 1
ATOM 675 O O . PHE A 1 83 ? 9.881 -0.125 -22.687 1.00 90.56 83 PHE A O 1
ATOM 682 N N . TYR A 1 84 ? 10.589 0.502 -24.725 1.00 90.38 84 TYR A N 1
ATOM 683 C CA . TYR A 1 84 ? 9.452 1.393 -24.983 1.00 90.38 84 TYR A CA 1
ATOM 684 C C . TYR A 1 84 ? 8.124 0.635 -25.013 1.00 90.38 84 TYR A C 1
ATOM 686 O O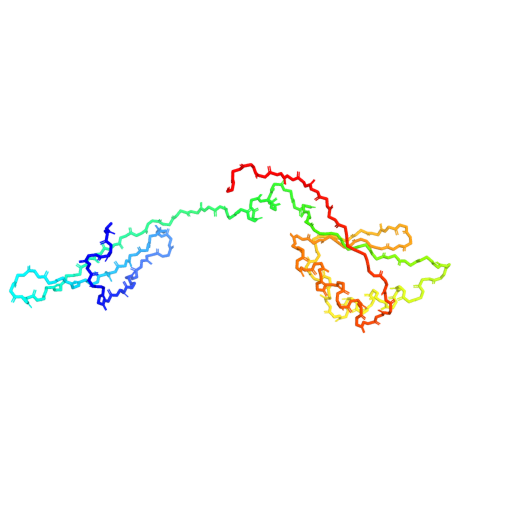 . TYR A 1 84 ? 7.123 1.109 -24.485 1.00 90.38 84 TYR A O 1
ATOM 694 N N . TYR A 1 85 ? 8.111 -0.573 -25.580 1.00 92.06 85 TYR A N 1
ATOM 695 C CA . TYR A 1 85 ? 6.932 -1.437 -25.530 1.00 92.06 85 TYR A CA 1
ATOM 696 C C . TYR A 1 85 ? 6.543 -1.802 -24.087 1.00 92.06 85 TYR A C 1
ATOM 698 O O . TYR A 1 85 ? 5.369 -1.735 -23.722 1.00 92.06 85 TYR A O 1
ATOM 706 N N . LEU A 1 86 ? 7.527 -2.136 -23.250 1.00 92.19 86 LEU A N 1
ATOM 707 C CA . LEU A 1 86 ? 7.307 -2.475 -21.848 1.00 92.19 86 LEU A CA 1
ATOM 708 C C . LEU A 1 86 ? 6.784 -1.279 -21.036 1.00 92.19 86 LEU A C 1
ATOM 710 O O . LEU A 1 86 ? 5.873 -1.459 -20.232 1.00 92.19 86 LEU A O 1
ATOM 714 N N . GLU A 1 87 ? 7.285 -0.063 -21.273 1.00 90.81 87 GLU A N 1
ATOM 715 C CA . GLU A 1 87 ? 6.731 1.161 -20.668 1.00 90.81 87 GLU A CA 1
ATOM 716 C C . GLU A 1 87 ? 5.244 1.335 -20.984 1.00 90.81 87 GLU A C 1
ATOM 718 O O . GLU A 1 87 ? 4.445 1.582 -20.080 1.00 90.81 87 GLU A O 1
ATOM 723 N N . GLN A 1 88 ? 4.851 1.152 -22.247 1.00 92.62 88 GLN A N 1
ATOM 724 C CA . GLN A 1 88 ? 3.445 1.263 -22.640 1.00 92.62 88 GLN A CA 1
ATOM 725 C C . GLN A 1 88 ? 2.574 0.211 -21.947 1.00 92.62 88 GLN A C 1
ATOM 727 O O . GLN A 1 88 ? 1.463 0.518 -21.513 1.00 92.62 88 GLN A O 1
ATOM 732 N N . LEU A 1 89 ? 3.074 -1.016 -21.774 1.00 94.19 89 LEU A N 1
ATOM 733 C CA . LEU A 1 89 ? 2.368 -2.044 -21.006 1.00 94.19 89 LEU A CA 1
ATOM 734 C C . LEU A 1 89 ? 2.245 -1.680 -19.522 1.00 94.19 89 LEU A C 1
ATOM 736 O O . LEU A 1 89 ? 1.178 -1.868 -18.937 1.00 94.19 89 LEU A O 1
ATOM 740 N N . ILE A 1 90 ? 3.303 -1.136 -18.916 1.00 94.06 90 ILE A N 1
ATOM 741 C CA . ILE A 1 90 ? 3.282 -0.684 -17.519 1.00 94.06 90 ILE A CA 1
ATOM 742 C C . ILE A 1 90 ? 2.219 0.403 -17.326 1.00 94.06 90 ILE A C 1
ATOM 744 O O . ILE A 1 90 ? 1.453 0.329 -16.362 1.00 94.06 90 ILE A O 1
ATOM 748 N N . LEU A 1 91 ? 2.140 1.370 -18.246 1.00 93.00 91 LEU A N 1
ATOM 749 C CA . LEU A 1 91 ? 1.127 2.429 -18.228 1.00 93.00 91 LEU A CA 1
ATOM 750 C C . LEU A 1 91 ? -0.282 1.861 -18.425 1.00 93.00 91 LEU A C 1
ATOM 752 O O . LEU A 1 91 ? -1.173 2.140 -17.625 1.00 93.00 91 LEU A O 1
ATOM 756 N N . ARG A 1 92 ? -0.475 1.005 -19.434 1.00 95.19 92 ARG A N 1
ATOM 757 C CA . ARG A 1 92 ? -1.779 0.413 -19.765 1.00 95.19 92 ARG A CA 1
ATOM 758 C C . ARG A 1 92 ? -2.369 -0.409 -18.620 1.00 95.19 92 ARG A C 1
ATOM 760 O O . ARG A 1 92 ? -3.575 -0.370 -18.404 1.00 95.19 92 ARG A O 1
ATOM 767 N N . HIS A 1 93 ? -1.536 -1.162 -17.906 1.00 94.06 93 HIS A N 1
ATOM 768 C CA . HIS A 1 93 ? -1.973 -2.001 -16.787 1.00 94.06 93 HIS A CA 1
ATOM 769 C C . HIS A 1 93 ? -1.898 -1.295 -15.425 1.00 94.06 93 HIS A C 1
ATOM 771 O O . HIS A 1 93 ? -2.240 -1.905 -14.413 1.00 94.06 93 HIS A O 1
ATOM 777 N N . GLY A 1 94 ? -1.429 -0.043 -15.364 1.00 93.44 94 GLY A N 1
ATOM 778 C CA . GLY A 1 94 ? -1.237 0.679 -14.103 1.00 93.44 94 GLY A CA 1
ATOM 779 C C . GLY A 1 94 ? -0.263 -0.018 -13.142 1.00 93.44 94 GLY A C 1
ATOM 780 O O . GLY A 1 94 ? -0.371 0.133 -11.925 1.00 93.44 94 GLY A O 1
ATOM 781 N N . ALA A 1 95 ? 0.690 -0.801 -13.661 1.00 91.56 95 ALA A N 1
ATOM 782 C CA . ALA A 1 95 ? 1.523 -1.695 -12.851 1.00 91.56 95 ALA A CA 1
ATOM 783 C C . ALA A 1 95 ? 2.468 -0.942 -11.892 1.00 91.56 95 ALA A C 1
ATOM 785 O O . ALA A 1 95 ? 2.858 -1.477 -10.854 1.00 91.56 95 ALA A O 1
ATOM 786 N N . ALA A 1 96 ? 2.798 0.313 -12.212 1.00 91.25 96 ALA A N 1
ATOM 787 C CA . ALA A 1 96 ? 3.637 1.192 -11.399 1.00 91.25 96 ALA A CA 1
ATOM 788 C C . ALA A 1 96 ? 2.840 2.180 -10.518 1.00 91.25 96 ALA A C 1
ATOM 790 O O . ALA A 1 96 ? 3.436 3.084 -9.943 1.00 91.25 96 ALA A O 1
ATOM 791 N N . ALA A 1 97 ? 1.519 2.016 -10.353 1.00 91.69 97 ALA A N 1
ATOM 792 C CA . ALA A 1 97 ? 0.680 2.970 -9.609 1.00 91.69 97 ALA A CA 1
ATOM 793 C C . ALA A 1 97 ? 1.084 3.171 -8.133 1.00 91.69 97 ALA A C 1
ATOM 795 O O . ALA A 1 97 ? 0.749 4.182 -7.528 1.00 91.69 97 ALA A O 1
ATOM 796 N N . ARG A 1 98 ? 1.795 2.202 -7.538 1.00 91.00 98 ARG A N 1
ATOM 797 C CA . ARG A 1 98 ? 2.295 2.262 -6.150 1.00 91.00 98 ARG A CA 1
ATOM 798 C C . ARG A 1 98 ? 3.762 2.690 -6.046 1.00 91.00 98 ARG A C 1
ATOM 800 O O . ARG A 1 98 ? 4.349 2.566 -4.971 1.00 91.00 98 ARG A O 1
ATOM 807 N N . ALA A 1 99 ? 4.375 3.108 -7.152 1.00 92.25 99 ALA A N 1
ATOM 808 C CA . ALA A 1 99 ? 5.722 3.652 -7.129 1.00 92.25 99 ALA A CA 1
ATOM 809 C C . ALA A 1 99 ? 5.695 5.037 -6.468 1.00 92.25 99 ALA A C 1
ATOM 811 O O . ALA A 1 99 ? 4.888 5.887 -6.825 1.00 92.25 99 ALA A O 1
ATOM 812 N N . VAL A 1 100 ? 6.585 5.248 -5.500 1.00 90.62 100 VAL A N 1
ATOM 813 C CA . VAL A 1 100 ? 6.784 6.539 -4.823 1.00 90.62 100 VAL A CA 1
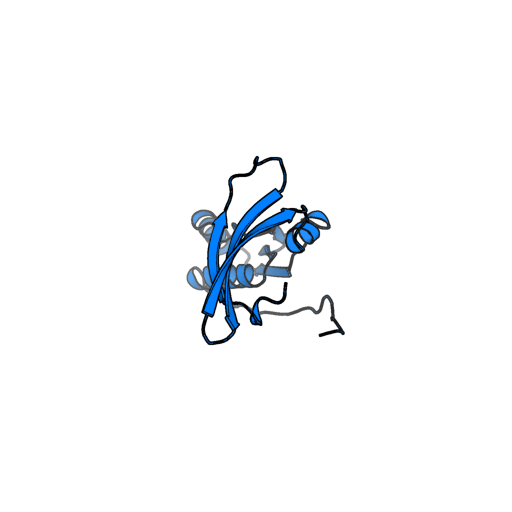ATOM 814 C C . VAL A 1 100 ? 7.523 7.497 -5.748 1.00 90.62 100 VAL A C 1
ATOM 816 O O . VAL A 1 100 ? 7.218 8.680 -5.819 1.00 90.62 100 VAL A O 1
ATOM 819 N N . ARG A 1 101 ? 8.502 6.965 -6.484 1.00 90.38 101 ARG A N 1
ATOM 820 C CA . ARG A 1 101 ? 9.339 7.734 -7.397 1.00 90.38 101 ARG A CA 1
ATOM 821 C C . ARG A 1 101 ? 9.752 6.866 -8.573 1.00 90.38 101 ARG A C 1
ATOM 823 O O . ARG A 1 101 ? 10.004 5.671 -8.410 1.00 90.38 101 ARG A O 1
ATOM 830 N N . ILE A 1 102 ? 9.851 7.481 -9.743 1.00 93.38 102 ILE A N 1
ATOM 831 C CA . ILE A 1 102 ? 10.358 6.855 -10.964 1.00 93.38 102 ILE A CA 1
ATOM 832 C C . ILE A 1 102 ? 11.494 7.736 -11.466 1.00 93.38 102 ILE A C 1
ATOM 834 O O . ILE A 1 102 ? 11.306 8.937 -11.654 1.00 93.38 102 ILE A O 1
ATOM 838 N N . LYS A 1 103 ? 12.683 7.161 -11.639 1.00 94.12 103 LYS A N 1
ATOM 839 C CA . LYS A 1 103 ? 13.869 7.886 -12.098 1.00 94.12 103 LYS A CA 1
ATOM 840 C C . LYS A 1 103 ? 14.400 7.255 -13.374 1.00 94.12 103 LYS A C 1
ATOM 842 O O . LYS A 1 103 ? 14.708 6.066 -13.398 1.00 94.12 103 LYS A O 1
ATOM 847 N N . GLN A 1 104 ? 14.539 8.060 -14.422 1.00 91.19 104 GLN A N 1
ATOM 848 C CA . GLN A 1 104 ? 15.236 7.632 -15.629 1.00 91.19 104 GLN A CA 1
ATOM 849 C C . GLN A 1 104 ? 16.737 7.553 -15.356 1.00 91.19 104 GLN A C 1
ATOM 851 O O . GLN A 1 104 ? 17.315 8.445 -14.733 1.00 91.19 104 GLN A O 1
ATOM 856 N N . MET A 1 105 ? 17.349 6.467 -15.807 1.00 91.38 105 MET A N 1
ATOM 857 C CA . MET A 1 105 ? 18.767 6.182 -15.646 1.00 91.38 105 MET A CA 1
ATOM 858 C C . MET A 1 105 ? 19.368 5.846 -17.007 1.00 91.38 105 MET A C 1
ATOM 860 O O . MET A 1 105 ? 18.660 5.543 -17.972 1.00 91.38 105 MET A O 1
ATOM 864 N N . ASP A 1 106 ? 20.693 5.865 -17.087 1.00 86.06 106 ASP A N 1
ATOM 865 C CA . ASP A 1 106 ? 21.350 5.373 -18.286 1.00 86.06 106 ASP A CA 1
ATOM 866 C C . ASP A 1 106 ? 21.009 3.887 -18.506 1.00 86.06 106 ASP A C 1
ATOM 868 O O . ASP A 1 106 ? 20.989 3.082 -17.569 1.00 86.06 106 ASP A O 1
ATOM 872 N N . HIS A 1 107 ? 20.652 3.549 -19.744 1.00 85.69 107 HIS A N 1
ATOM 873 C CA . HIS A 1 107 ? 20.181 2.221 -20.152 1.00 85.69 107 HIS A CA 1
ATOM 874 C C . HIS A 1 107 ? 18.961 1.651 -19.388 1.00 85.69 107 HIS A C 1
ATOM 876 O O . HIS A 1 107 ? 18.721 0.437 -19.440 1.00 85.69 107 HIS A O 1
ATOM 882 N N . GLY A 1 108 ? 18.152 2.475 -18.707 1.00 91.00 108 GLY A N 1
ATOM 883 C CA . GLY A 1 108 ? 16.930 1.978 -18.071 1.00 91.00 108 GLY A CA 1
ATOM 884 C C . GLY A 1 108 ? 16.215 2.930 -17.113 1.00 91.00 108 GLY A C 1
ATOM 885 O O . GLY A 1 108 ? 16.328 4.147 -17.213 1.00 91.00 108 GLY A O 1
ATOM 886 N N . ILE A 1 109 ? 15.418 2.367 -16.201 1.00 93.81 109 ILE A N 1
ATOM 887 C CA . ILE A 1 109 ? 14.571 3.123 -15.263 1.00 93.81 109 ILE A CA 1
ATOM 888 C C . ILE A 1 109 ? 14.587 2.456 -13.889 1.00 93.81 109 ILE A C 1
ATOM 890 O O . ILE A 1 109 ? 14.551 1.228 -13.785 1.00 93.81 109 ILE A O 1
ATOM 894 N N . ASP A 1 110 ? 14.614 3.280 -12.844 1.00 94.94 110 ASP A N 1
ATOM 895 C CA . ASP A 1 110 ? 14.489 2.865 -11.450 1.00 94.94 110 ASP A CA 1
ATOM 896 C C . ASP A 1 110 ? 13.107 3.218 -10.904 1.00 94.94 110 ASP A C 1
ATOM 898 O O . ASP A 1 110 ? 12.688 4.377 -10.926 1.00 94.94 110 ASP A O 1
ATOM 902 N N . PHE A 1 111 ? 12.418 2.209 -10.377 1.00 95.44 111 PHE A N 1
ATOM 903 C CA . PHE A 1 111 ? 11.136 2.345 -9.694 1.00 95.44 111 PHE A CA 1
ATOM 904 C C . PHE A 1 111 ? 11.344 2.172 -8.192 1.00 95.44 111 PHE A C 1
ATOM 906 O O . PHE A 1 111 ? 11.831 1.135 -7.740 1.00 95.44 111 PHE A O 1
ATOM 913 N N . TYR A 1 112 ? 10.951 3.170 -7.410 1.00 94.62 112 TYR A N 1
ATOM 914 C CA . TYR A 1 112 ? 11.072 3.162 -5.957 1.00 94.62 112 TYR A CA 1
ATOM 915 C C . TYR A 1 112 ? 9.722 2.865 -5.308 1.00 94.62 112 TYR A C 1
ATOM 917 O O . TYR A 1 112 ? 8.706 3.453 -5.672 1.00 94.62 112 TYR A O 1
ATOM 925 N N . PHE A 1 113 ? 9.712 1.982 -4.315 1.00 93.06 113 PHE A N 1
ATOM 926 C CA . PHE A 1 113 ? 8.518 1.541 -3.599 1.00 93.06 113 PHE A CA 1
ATOM 927 C C . PHE A 1 113 ? 8.694 1.706 -2.086 1.00 93.06 113 PHE A C 1
ATOM 929 O O . PHE A 1 113 ? 9.749 1.400 -1.521 1.00 93.06 113 PHE A O 1
ATOM 936 N N . SER A 1 114 ? 7.623 2.122 -1.410 1.00 89.19 114 SER A N 1
ATOM 937 C CA . SER A 1 114 ? 7.564 2.239 0.055 1.00 89.19 114 SER A CA 1
ATOM 938 C C . SER A 1 114 ? 7.516 0.882 0.763 1.00 89.19 114 SER A C 1
ATOM 940 O O . SER A 1 114 ? 7.903 0.771 1.921 1.00 89.19 114 SER A O 1
ATOM 942 N N . ASN A 1 115 ? 7.061 -0.168 0.073 1.00 89.06 115 ASN A N 1
ATOM 943 C CA . ASN A 1 115 ? 6.949 -1.516 0.617 1.00 89.06 115 ASN A CA 1
ATOM 944 C C . ASN A 1 115 ? 7.574 -2.542 -0.338 1.00 89.06 115 ASN A C 1
ATOM 946 O O . ASN A 1 115 ? 7.320 -2.530 -1.546 1.00 89.06 115 ASN A O 1
ATOM 950 N N . ARG A 1 116 ? 8.343 -3.486 0.216 1.00 90.88 116 ARG A N 1
ATOM 951 C CA . ARG A 1 116 ? 8.991 -4.570 -0.539 1.00 90.88 116 ARG A CA 1
ATOM 952 C C . ARG A 1 116 ? 7.987 -5.443 -1.292 1.00 90.88 116 ARG A C 1
ATOM 954 O O . ARG A 1 116 ? 8.273 -5.885 -2.401 1.00 90.88 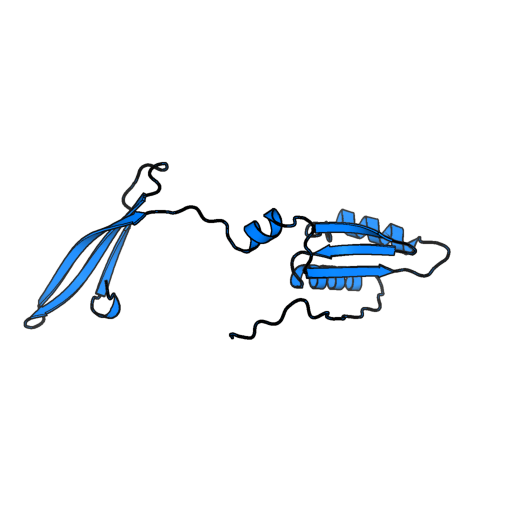116 ARG A O 1
ATOM 961 N N . SER A 1 117 ? 6.799 -5.656 -0.728 1.00 93.62 117 SER A N 1
ATOM 962 C CA . SER A 1 117 ? 5.748 -6.447 -1.380 1.00 93.62 117 SER A CA 1
ATOM 963 C C . SER A 1 117 ? 5.281 -5.836 -2.709 1.00 93.62 117 SER A C 1
ATOM 965 O O . SER A 1 117 ? 4.971 -6.572 -3.643 1.00 93.62 117 SER A O 1
ATOM 967 N N . HIS A 1 118 ? 5.257 -4.504 -2.826 1.00 93.75 118 HIS A N 1
ATOM 968 C CA . HIS A 1 118 ? 4.881 -3.813 -4.064 1.00 93.75 118 HIS A CA 1
ATOM 969 C C . HIS A 1 118 ? 5.962 -3.958 -5.135 1.00 93.75 118 HIS A C 1
ATOM 971 O O . HIS A 1 118 ? 5.633 -4.290 -6.271 1.00 93.75 118 HIS A O 1
ATOM 977 N N . GLY A 1 119 ? 7.237 -3.824 -4.753 1.00 93.38 119 GLY A N 1
ATOM 978 C CA . GLY A 1 119 ? 8.359 -4.087 -5.658 1.00 93.38 119 GLY A CA 1
ATOM 979 C C . GLY A 1 119 ? 8.351 -5.521 -6.195 1.00 93.38 119 GLY A C 1
ATOM 980 O O . GLY A 1 119 ? 8.470 -5.725 -7.398 1.00 93.38 119 GLY A O 1
ATOM 981 N N . ASN A 1 120 ? 8.108 -6.518 -5.335 1.00 94.12 120 ASN A N 1
ATOM 982 C CA . ASN A 1 120 ? 8.029 -7.919 -5.764 1.00 94.12 120 ASN A CA 1
ATOM 983 C C . ASN A 1 120 ? 6.886 -8.166 -6.763 1.00 94.12 120 ASN A C 1
ATOM 985 O O . ASN A 1 120 ? 7.098 -8.833 -7.771 1.00 94.12 120 ASN A O 1
ATOM 989 N N . LYS A 1 121 ? 5.695 -7.599 -6.520 1.00 95.00 121 LYS A N 1
ATOM 990 C CA . LYS A 1 121 ? 4.563 -7.692 -7.461 1.00 95.00 121 LYS A CA 1
ATOM 991 C C . LYS A 1 121 ? 4.881 -7.058 -8.814 1.00 95.00 121 LYS A C 1
ATOM 993 O O . LYS A 1 121 ? 4.472 -7.578 -9.846 1.00 95.00 121 LYS A O 1
ATOM 998 N N . PHE A 1 122 ? 5.614 -5.947 -8.814 1.00 95.44 122 PHE A N 1
ATOM 999 C CA . PHE A 1 122 ? 6.044 -5.288 -10.043 1.00 95.44 122 PHE A CA 1
ATOM 1000 C C . PHE A 1 122 ? 7.046 -6.143 -10.835 1.00 95.44 122 PHE A C 1
ATOM 1002 O O . PHE A 1 122 ? 6.891 -6.306 -12.042 1.00 95.44 122 PHE A O 1
ATOM 1009 N N . VAL A 1 123 ? 8.019 -6.766 -10.159 1.00 94.81 123 VAL A N 1
ATOM 1010 C CA . VAL A 1 123 ? 8.950 -7.722 -10.791 1.00 94.81 123 VAL A CA 1
ATOM 1011 C C . VAL A 1 123 ? 8.202 -8.929 -11.364 1.00 94.81 123 VAL A C 1
ATOM 1013 O O . VAL A 1 123 ? 8.479 -9.341 -12.488 1.00 94.81 123 VAL A O 1
ATOM 1016 N N . GLU A 1 124 ? 7.219 -9.463 -10.635 1.00 94.25 124 GLU A N 1
ATOM 1017 C CA . GLU A 1 124 ? 6.376 -10.566 -11.109 1.00 94.25 124 GLU A CA 1
ATOM 1018 C C . GLU A 1 124 ? 5.570 -10.180 -12.360 1.00 94.25 124 GLU A C 1
ATOM 1020 O O . GLU A 1 124 ? 5.493 -10.958 -13.309 1.00 94.25 124 GLU A O 1
ATOM 1025 N N . PHE A 1 125 ? 5.000 -8.970 -12.393 1.00 95.25 125 PHE A N 1
ATOM 1026 C CA . PHE A 1 125 ? 4.311 -8.448 -13.575 1.00 95.25 125 PHE A CA 1
ATOM 1027 C C . PHE A 1 125 ? 5.246 -8.389 -14.785 1.00 95.25 125 PHE A C 1
ATOM 1029 O O . PHE A 1 125 ? 4.895 -8.903 -15.845 1.00 95.25 125 PHE A O 1
ATOM 1036 N N . ILE A 1 126 ? 6.448 -7.825 -14.620 1.00 94.31 126 ILE A N 1
ATOM 1037 C CA . ILE A 1 126 ? 7.432 -7.728 -15.706 1.00 94.31 126 ILE A CA 1
ATOM 1038 C C . ILE A 1 126 ? 7.794 -9.123 -16.233 1.00 94.31 126 ILE A C 1
ATOM 1040 O O . ILE A 1 126 ? 7.805 -9.324 -17.445 1.00 94.31 126 ILE A O 1
ATOM 1044 N N . GLY A 1 127 ? 8.017 -10.096 -15.343 1.00 93.69 127 GLY A N 1
ATOM 1045 C CA . GLY A 1 127 ? 8.337 -11.474 -15.726 1.00 93.69 127 GLY A CA 1
ATOM 1046 C C . GLY A 1 127 ? 7.239 -12.198 -16.507 1.00 93.69 127 GLY A C 1
ATOM 1047 O O . GLY A 1 127 ? 7.539 -13.134 -17.242 1.00 93.69 127 GLY A O 1
ATOM 1048 N N . LYS A 1 128 ? 5.978 -11.758 -16.396 1.00 93.62 128 LYS A N 1
ATOM 1049 C CA . LYS A 1 128 ? 4.861 -12.294 -17.192 1.00 93.62 128 LYS A CA 1
ATOM 1050 C C . LYS A 1 128 ? 4.788 -11.699 -18.596 1.00 93.62 128 LYS A C 1
ATOM 1052 O O . LYS A 1 128 ? 4.314 -12.371 -19.505 1.00 93.62 128 LYS A O 1
ATOM 1057 N N . VAL A 1 129 ? 5.212 -10.446 -18.771 1.00 93.19 129 VAL A N 1
ATOM 1058 C CA . VAL A 1 129 ? 5.063 -9.715 -20.044 1.00 93.19 129 VAL A CA 1
ATOM 1059 C C . VAL A 1 129 ? 6.328 -9.712 -20.900 1.00 93.19 129 VAL A C 1
ATOM 1061 O O . VAL A 1 129 ? 6.240 -9.498 -22.107 1.00 93.19 129 VAL A O 1
ATOM 1064 N N . ALA A 1 130 ? 7.501 -9.937 -20.305 1.00 90.81 130 ALA A N 1
ATOM 1065 C CA . ALA A 1 130 ? 8.775 -9.947 -21.009 1.00 90.81 130 ALA A CA 1
ATOM 1066 C C . ALA A 1 130 ? 9.777 -10.919 -20.360 1.00 90.81 130 ALA A C 1
ATOM 1068 O O . ALA A 1 130 ? 9.778 -11.088 -19.138 1.00 90.81 130 ALA A O 1
ATOM 1069 N N . PRO A 1 131 ? 10.680 -11.529 -21.150 1.00 91.62 131 PRO A N 1
ATOM 1070 C CA . PRO A 1 131 ? 11.753 -12.350 -20.609 1.00 91.62 131 PRO A CA 1
ATOM 1071 C C . PRO A 1 131 ? 12.739 -11.467 -19.839 1.00 91.62 131 PRO A C 1
ATOM 1073 O O . PRO A 1 131 ? 13.359 -10.564 -20.404 1.00 91.62 131 PRO A O 1
ATOM 1076 N N . VAL A 1 132 ? 12.901 -11.737 -18.546 1.00 93.00 132 VAL A N 1
ATOM 1077 C CA . VAL A 1 132 ? 13.795 -10.976 -17.669 1.00 93.00 132 VAL A CA 1
ATOM 1078 C C . VAL A 1 132 ? 14.637 -11.888 -16.795 1.00 93.00 132 VAL A C 1
ATOM 1080 O O . VAL A 1 132 ? 14.215 -12.967 -16.388 1.00 93.00 132 VAL A O 1
ATOM 1083 N N . LYS A 1 133 ? 15.837 -11.413 -16.466 1.00 93.31 133 LYS A N 1
ATOM 1084 C CA . LYS A 1 133 ? 16.691 -11.991 -15.431 1.00 93.31 133 LYS A CA 1
ATOM 1085 C C . LYS A 1 133 ? 16.636 -11.082 -14.209 1.00 93.31 133 LYS A C 1
ATOM 1087 O O . LYS A 1 133 ? 17.055 -9.931 -14.286 1.00 93.31 133 LYS A O 1
ATOM 1092 N N . SER A 1 134 ? 16.127 -11.589 -13.090 1.00 92.44 134 SER A N 1
ATOM 1093 C CA . SER A 1 134 ? 16.016 -10.834 -11.838 1.00 92.44 134 SER A CA 1
ATOM 1094 C C . SER A 1 134 ? 17.090 -11.242 -10.831 1.00 92.44 134 SER A C 1
ATOM 1096 O O . SER A 1 134 ? 17.362 -12.430 -10.659 1.00 92.44 134 SER A O 1
ATOM 1098 N N . ARG A 1 135 ? 17.639 -10.263 -10.109 1.00 93.12 135 ARG A N 1
ATOM 1099 C CA . ARG A 1 135 ? 18.490 -10.444 -8.925 1.00 93.12 135 ARG A CA 1
ATOM 1100 C C . ARG A 1 135 ? 17.896 -9.623 -7.780 1.00 93.12 135 ARG A C 1
ATOM 1102 O O . ARG A 1 135 ? 17.366 -8.543 -8.024 1.00 93.12 135 ARG A O 1
ATOM 1109 N N . SER A 1 136 ? 17.970 -10.133 -6.552 1.00 91.81 136 SER A N 1
ATOM 1110 C CA . SER A 1 136 ? 17.534 -9.407 -5.355 1.00 91.81 136 SER A CA 1
ATOM 1111 C C . SER A 1 136 ? 18.676 -9.286 -4.355 1.00 91.81 136 SER A C 1
ATOM 1113 O O . SER A 1 136 ? 19.171 -10.306 -3.878 1.00 91.81 136 SER A O 1
ATOM 1115 N N . ASP A 1 137 ? 19.025 -8.059 -3.992 1.00 89.81 137 ASP A N 1
ATOM 1116 C CA . ASP A 1 137 ? 20.004 -7.754 -2.952 1.00 89.81 137 ASP A CA 1
ATOM 1117 C C . ASP A 1 137 ? 19.316 -7.024 -1.787 1.00 89.81 137 ASP A C 1
ATOM 1119 O O . ASP A 1 137 ? 18.265 -6.397 -1.956 1.00 89.81 137 ASP A O 1
ATOM 1123 N N . LYS A 1 138 ? 19.876 -7.140 -0.580 1.00 89.19 138 LYS A N 1
ATOM 1124 C CA . LYS A 1 138 ? 19.383 -6.453 0.621 1.00 89.19 138 LYS A CA 1
ATOM 1125 C C . LYS A 1 138 ? 20.510 -5.629 1.224 1.00 89.19 138 LYS A C 1
ATOM 1127 O O . LYS A 1 138 ? 21.618 -6.133 1.378 1.00 89.19 138 LYS A O 1
ATOM 1132 N N . GLN A 1 139 ? 20.196 -4.402 1.618 1.00 85.62 139 GLN A N 1
ATOM 1133 C CA . GLN A 1 139 ? 21.092 -3.541 2.379 1.00 85.62 139 GLN A CA 1
ATOM 1134 C C . GLN A 1 139 ? 20.516 -3.352 3.781 1.00 85.62 139 GLN A C 1
ATOM 1136 O O . GLN A 1 139 ? 19.334 -3.040 3.930 1.00 85.62 139 GLN A O 1
ATOM 1141 N N . LEU A 1 140 ? 21.340 -3.567 4.807 1.00 83.81 140 LEU A N 1
ATOM 1142 C CA . LEU A 1 140 ? 20.959 -3.285 6.186 1.00 83.81 140 LEU A CA 1
ATOM 1143 C C . LEU A 1 140 ? 20.977 -1.766 6.397 1.00 83.81 140 LEU A C 1
ATOM 1145 O O . LEU A 1 140 ? 21.997 -1.127 6.159 1.00 83.81 140 LEU A O 1
ATOM 1149 N N . VAL A 1 141 ? 19.842 -1.200 6.808 1.00 81.75 141 VAL A N 1
ATOM 1150 C CA . VAL A 1 141 ? 19.693 0.246 7.060 1.00 81.75 141 VAL A CA 1
ATOM 1151 C C . VAL A 1 141 ? 19.764 0.543 8.555 1.00 81.75 141 VAL A C 1
ATOM 1153 O O . VAL A 1 141 ? 20.414 1.496 8.971 1.00 81.75 141 VAL A O 1
ATOM 1156 N N . SER A 1 142 ? 19.123 -0.292 9.369 1.00 78.94 142 SER A N 1
ATOM 1157 C CA . SER A 1 142 ? 19.154 -0.206 10.824 1.00 78.94 142 SER A CA 1
ATOM 1158 C C . SER A 1 142 ? 19.032 -1.599 11.433 1.00 78.94 142 SER A C 1
ATOM 1160 O O . SER A 1 142 ? 18.477 -2.515 10.822 1.00 78.94 142 SER A O 1
ATOM 1162 N N . HIS A 1 143 ? 19.577 -1.752 12.636 1.00 79.88 143 HIS A N 1
ATOM 1163 C CA . HIS A 1 143 ? 19.464 -2.953 13.449 1.00 79.88 143 HIS A CA 1
ATOM 1164 C C . HIS A 1 143 ? 18.850 -2.551 14.789 1.00 79.88 143 HIS A C 1
ATOM 1166 O O . HIS A 1 143 ? 19.428 -1.724 15.494 1.00 79.88 143 HIS A O 1
ATOM 1172 N N . ASP A 1 144 ? 17.694 -3.117 15.131 1.00 79.44 144 ASP A N 1
ATOM 1173 C CA . ASP A 1 144 ? 17.117 -2.956 16.463 1.00 79.44 144 ASP A CA 1
ATOM 1174 C C . ASP A 1 144 ? 17.707 -4.023 17.389 1.00 79.44 144 ASP A C 1
ATOM 1176 O O . ASP A 1 144 ? 17.606 -5.218 17.122 1.00 79.44 144 ASP A O 1
ATOM 1180 N N . SER A 1 145 ? 18.395 -3.592 18.443 1.00 78.31 145 SER A N 1
ATOM 1181 C CA . SER A 1 145 ? 18.996 -4.485 19.438 1.00 78.31 145 SER A CA 1
ATOM 1182 C C . SER A 1 145 ? 18.024 -4.895 20.547 1.00 78.31 145 SER A C 1
ATOM 1184 O O . SER A 1 145 ? 18.393 -5.706 21.394 1.00 78.31 145 SER A O 1
ATOM 1186 N N . LYS A 1 146 ? 16.796 -4.362 20.555 1.00 77.12 146 LYS A N 1
ATOM 1187 C CA . LYS A 1 146 ? 15.738 -4.715 21.504 1.00 77.12 146 LYS A CA 1
ATOM 1188 C C . LYS A 1 146 ? 14.583 -5.376 20.756 1.00 77.12 146 LYS A C 1
ATOM 1190 O O . LYS A 1 146 ? 13.613 -4.724 20.387 1.00 77.12 146 LYS A O 1
ATOM 1195 N N . SER A 1 147 ? 14.685 -6.678 20.527 1.00 45.62 147 SER A N 1
ATOM 1196 C CA . SER A 1 147 ? 13.576 -7.510 20.042 1.00 45.62 147 SER A CA 1
ATOM 1197 C C . SER A 1 147 ? 13.406 -8.723 20.937 1.00 45.62 147 SER A C 1
ATOM 1199 O O . SER A 1 147 ? 14.446 -9.255 21.384 1.00 45.62 147 SER A O 1
#

Organism: NCBI:txid97028

Foldseek 3Di:
DPCVQWAWDDKDWDDDDPPQQKTKIWTWIWHQDPDRDIDIDIDIDIDHHDDDDDPLRVVCVVPVPDFQDKDWDADPDPDCPVVVVVVVVCVVVVLLVQFSDWDDDVRTIMTGHNDPVSVVSSVVVCVVVDPDDDDDDDDDPDDDPPD

pLDDT: mean 87.82, std 8.74, range [45.62, 95.44]